Protein AF-A0A1M6TXW1-F1 (afdb_monomer)

Secondary structure (DSSP, 8-state):
-----------------------GGGTTSB-TTT-PBPPPPPPGGGG---SHHHHHHHHHHHHHHHHHHHHHHHHHHHHHHHHHHHHHHHHHHHHHHHTT---

Solvent-accessible surface area (backbone atoms only — not comparable to full-atom values): 6508 Å² total; per-residue (Å²): 139,90,80,85,83,78,80,80,75,77,77,77,71,74,73,70,78,72,78,61,83,70,59,79,71,35,65,90,30,48,40,85,92,80,65,48,79,52,75,74,75,79,63,72,55,74,82,60,64,79,50,73,66,42,44,64,68,30,44,66,53,52,54,52,45,51,53,47,47,52,48,51,52,53,26,53,52,54,51,53,51,52,51,52,51,54,49,52,52,50,51,50,54,52,54,23,61,75,68,76,44,96,126

Mean predicted aligned error: 13.7 Å

pLDDT: mean 74.6, std 17.83, range [35.66, 95.56]

Organism: NCBI:txid722472

Sequence (103 aa):
MRIPAIAALLALVSAASQAGEYPSACRGFTSFPQGDLVQPARPPCLDYLVDRVSIEICQPLMDLYQIEVRAYVDCLKSENSAIIDRFNDAAKKFNCAQNGRLC

Radius of gyration: 24.51 Å; Cα contacts (8 Å, |Δi|>4): 51; chains: 1; bounding box: 69×34×57 Å

Foldseek 3Di:
DDDDPDPPDDPPPPPPPCPPPQPPLQPVQADPPPRDGHQQDDDPLVVPPDDPVSVVVCVVVVVVNVVRNVSSVVSVVVVVVVVVVVVVVVVVVVVCVVVVHDD

Structure (mmCIF, N/CA/C/O backbone):
data_AF-A0A1M6TXW1-F1
#
_entry.id   AF-A0A1M6TXW1-F1
#
loop_
_atom_site.group_PDB
_atom_site.id
_atom_site.type_symbol
_atom_site.label_atom_id
_atom_site.label_alt_id
_atom_site.label_comp_id
_atom_site.label_asym_id
_atom_site.label_entity_id
_atom_site.label_seq_id
_atom_site.pdbx_PDB_ins_code
_atom_site.Cartn_x
_atom_site.Cartn_y
_atom_site.Cartn_z
_atom_site.occupancy
_atom_site.B_iso_or_equiv
_atom_site.auth_seq_id
_atom_site.auth_comp_id
_atom_site.auth_asym_id
_atom_site.auth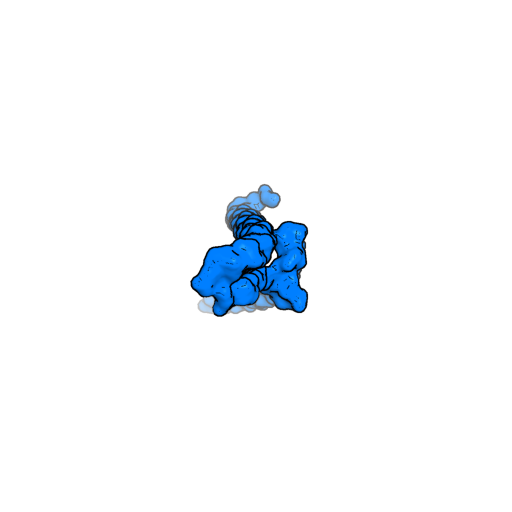_atom_id
_atom_site.pdbx_PDB_model_num
ATOM 1 N N . MET A 1 1 ? -49.635 -24.566 35.762 1.00 40.12 1 MET A N 1
ATOM 2 C CA . MET A 1 1 ? -48.390 -24.720 34.978 1.00 40.12 1 MET A CA 1
ATOM 3 C C . MET A 1 1 ? -48.069 -23.376 34.346 1.00 40.12 1 MET A C 1
ATOM 5 O O . MET A 1 1 ? -48.968 -22.750 33.806 1.00 40.12 1 MET A O 1
ATOM 9 N N . ARG A 1 2 ? -46.844 -22.886 34.559 1.00 44.72 2 ARG A N 1
ATOM 10 C CA . ARG A 1 2 ? -46.367 -21.543 34.199 1.00 44.72 2 ARG A CA 1
ATOM 11 C C . ARG A 1 2 ? -45.610 -21.611 32.879 1.00 44.72 2 ARG A C 1
ATOM 13 O O . ARG A 1 2 ? -44.651 -22.368 32.831 1.00 44.72 2 ARG A O 1
ATOM 20 N N . ILE A 1 3 ? -45.958 -20.774 31.904 1.00 50.25 3 ILE A N 1
ATOM 21 C CA . ILE A 1 3 ? -45.009 -20.257 30.905 1.00 50.25 3 ILE A CA 1
ATOM 22 C C . ILE A 1 3 ? -45.495 -18.854 30.503 1.00 50.25 3 ILE A C 1
ATOM 24 O O . ILE A 1 3 ? -46.461 -18.759 29.748 1.00 50.25 3 ILE A O 1
ATOM 28 N N . PRO A 1 4 ? -44.905 -17.749 30.992 1.00 50.91 4 PRO A N 1
ATOM 29 C CA . PRO A 1 4 ? -45.086 -16.473 30.322 1.00 50.91 4 PRO A CA 1
ATOM 30 C C . PRO A 1 4 ? -44.169 -16.448 29.094 1.00 50.91 4 PRO A C 1
ATOM 32 O O . PRO A 1 4 ? -42.948 -16.558 29.208 1.00 50.91 4 PRO A O 1
ATOM 35 N N . ALA A 1 5 ? -44.774 -16.336 27.914 1.00 51.28 5 ALA A N 1
ATOM 36 C CA . ALA A 1 5 ? -44.073 -16.082 26.667 1.00 51.28 5 ALA A CA 1
ATOM 37 C C . ALA A 1 5 ? -43.531 -14.646 26.697 1.00 51.28 5 ALA A C 1
ATOM 39 O O . ALA A 1 5 ? -44.278 -13.682 26.541 1.00 51.28 5 ALA A O 1
ATOM 40 N N . ILE A 1 6 ? -42.230 -14.501 26.935 1.00 52.06 6 ILE A N 1
ATOM 41 C CA . ILE A 1 6 ? -41.533 -13.228 26.764 1.00 52.06 6 ILE A CA 1
ATOM 42 C C . ILE A 1 6 ? -41.241 -13.098 25.270 1.00 52.06 6 ILE A C 1
ATOM 44 O O . ILE A 1 6 ? -40.301 -13.694 24.747 1.00 52.06 6 ILE A O 1
ATOM 48 N N . ALA A 1 7 ? -42.089 -12.343 24.575 1.00 50.03 7 ALA A N 1
ATOM 49 C CA . ALA A 1 7 ? -41.829 -11.880 23.223 1.00 50.03 7 ALA A CA 1
ATOM 50 C C . ALA A 1 7 ? -40.691 -10.847 23.269 1.00 50.03 7 ALA A C 1
ATOM 52 O O . ALA A 1 7 ? -4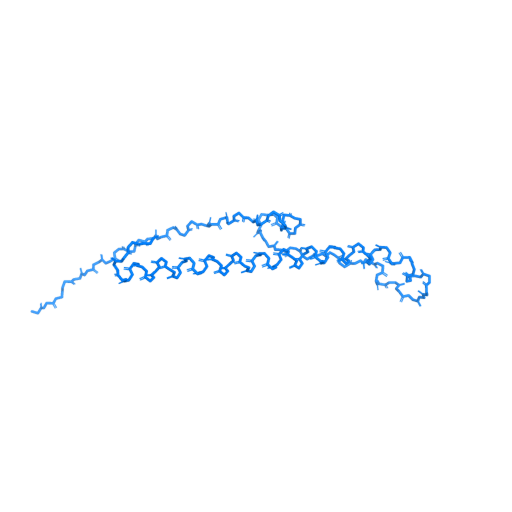0.918 -9.649 23.426 1.00 50.03 7 ALA A O 1
ATOM 53 N N . ALA A 1 8 ? -39.451 -11.322 23.167 1.00 53.69 8 ALA A N 1
ATOM 54 C CA . ALA A 1 8 ? -38.307 -10.482 22.850 1.00 53.69 8 ALA A CA 1
ATOM 55 C C . ALA A 1 8 ? -38.418 -10.079 21.371 1.00 53.69 8 ALA A C 1
ATOM 57 O O . ALA A 1 8 ? -37.933 -10.772 20.479 1.00 53.69 8 ALA A O 1
ATOM 58 N N . LEU A 1 9 ? -39.131 -8.983 21.108 1.00 48.88 9 LEU A N 1
ATOM 59 C CA . LEU A 1 9 ? -39.107 -8.321 19.810 1.00 48.88 9 LEU A CA 1
ATOM 60 C C . LEU A 1 9 ? -37.685 -7.819 19.571 1.00 48.88 9 LEU A C 1
ATOM 62 O O . LEU A 1 9 ? -37.182 -6.962 20.297 1.00 48.88 9 LEU A O 1
ATOM 66 N N . LEU A 1 10 ? -37.052 -8.426 18.568 1.00 47.75 10 LEU A N 1
ATOM 67 C CA . LEU A 1 10 ? -35.749 -8.076 18.037 1.00 47.75 10 LEU A CA 1
ATOM 68 C C . LEU A 1 10 ? -35.660 -6.559 17.860 1.00 47.75 10 LEU A C 1
ATOM 70 O O . LEU A 1 10 ? -36.266 -5.989 16.952 1.00 47.75 10 LEU A O 1
ATOM 74 N N . ALA A 1 11 ? -34.850 -5.917 18.698 1.00 49.25 11 ALA A N 1
ATOM 75 C CA . ALA A 1 11 ? -34.234 -4.663 18.324 1.00 49.25 11 ALA A CA 1
ATOM 76 C C . ALA A 1 11 ? -33.337 -4.984 17.126 1.00 49.25 11 ALA A C 1
ATOM 78 O O . ALA A 1 11 ? -32.238 -5.519 17.280 1.00 49.25 11 ALA A O 1
ATOM 79 N N . LEU A 1 12 ? -33.851 -4.716 15.924 1.00 45.09 12 LEU A N 1
ATOM 80 C CA . LEU A 1 12 ? -33.033 -4.490 14.746 1.00 45.09 12 LEU A CA 1
ATOM 81 C C . LEU A 1 12 ? -32.079 -3.355 15.109 1.00 45.09 12 LEU A C 1
ATOM 83 O O . LEU A 1 12 ? -32.395 -2.176 14.960 1.00 45.09 12 LEU A O 1
ATOM 87 N N . VAL A 1 13 ? -30.918 -3.722 15.645 1.00 44.69 13 VAL A N 1
ATOM 88 C CA . VAL A 1 13 ? -29.745 -2.871 15.598 1.00 44.69 13 VAL A CA 1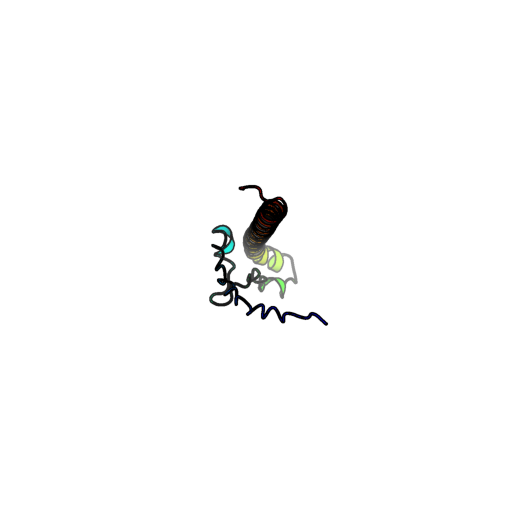
ATOM 89 C C . VAL A 1 13 ? -29.472 -2.739 14.115 1.00 44.69 13 VAL A C 1
ATOM 91 O O . VAL A 1 13 ? -28.877 -3.616 13.493 1.00 44.69 13 VAL A O 1
ATOM 94 N N . SER A 1 14 ? -29.998 -1.661 13.539 1.00 41.47 14 SER A N 1
ATOM 95 C CA . SER A 1 14 ? -29.436 -1.027 12.367 1.00 41.47 14 SER A CA 1
ATOM 96 C C . SER A 1 14 ? -27.952 -0.917 12.665 1.00 41.47 14 SER A C 1
ATOM 98 O O . SER A 1 14 ? -27.527 -0.031 13.408 1.00 41.47 14 SER A O 1
ATOM 100 N N . ALA A 1 15 ? -27.180 -1.892 12.186 1.00 38.78 15 ALA A N 1
ATOM 101 C CA . ALA A 1 15 ? -25.748 -1.776 12.108 1.00 38.78 15 ALA A CA 1
ATOM 102 C C . ALA A 1 15 ? -25.551 -0.552 11.227 1.00 38.78 15 ALA A C 1
ATOM 104 O O . ALA A 1 15 ? -25.681 -0.632 10.007 1.00 38.78 15 ALA A O 1
ATOM 105 N N . ALA A 1 16 ? -25.373 0.607 11.866 1.00 35.66 16 ALA A N 1
ATOM 106 C CA . ALA A 1 16 ? -24.850 1.773 11.208 1.00 35.66 16 ALA A CA 1
ATOM 107 C C . ALA A 1 16 ? -23.609 1.242 10.513 1.00 35.66 16 ALA A C 1
ATOM 109 O O . ALA A 1 16 ? -22.680 0.774 11.179 1.00 35.66 16 ALA A O 1
ATOM 110 N N . SER A 1 17 ? -23.667 1.177 9.184 1.00 36.47 17 SER A N 1
ATOM 111 C CA . SER A 1 17 ? -22.502 0.954 8.361 1.00 36.47 17 SER A CA 1
ATOM 112 C C . SER A 1 17 ? -21.569 2.067 8.782 1.00 36.47 17 SER A C 1
ATOM 114 O O . SER A 1 17 ? -21.748 3.220 8.395 1.00 36.47 17 SER A O 1
ATOM 116 N N . GLN A 1 18 ? -20.666 1.754 9.710 1.00 39.06 18 GLN A N 1
ATOM 117 C CA . GLN A 1 18 ? -19.604 2.654 10.064 1.00 39.06 18 GLN A CA 1
ATOM 118 C C . GLN A 1 18 ? -18.784 2.686 8.789 1.00 39.06 18 GLN A C 1
ATOM 120 O O . GLN A 1 18 ? -17.953 1.810 8.555 1.00 39.06 18 GLN A O 1
ATOM 125 N N . ALA A 1 19 ? -19.088 3.662 7.934 1.00 42.38 19 ALA A N 1
ATOM 126 C CA . ALA A 1 19 ? -18.123 4.261 7.044 1.00 42.38 19 ALA A CA 1
ATOM 127 C C . ALA A 1 19 ? -17.036 4.783 7.981 1.00 42.38 19 ALA A C 1
ATOM 129 O O . ALA A 1 19 ? -17.049 5.935 8.407 1.00 42.38 19 ALA A O 1
ATOM 130 N N . GLY A 1 20 ? -16.206 3.853 8.459 1.00 48.00 20 GLY A N 1
ATOM 131 C CA . GLY A 1 20 ? -15.074 4.158 9.291 1.00 48.00 20 GLY A CA 1
ATOM 132 C C . GLY A 1 20 ? -14.265 5.119 8.462 1.00 48.00 20 GLY A C 1
ATOM 133 O O . GLY A 1 20 ? -13.966 4.816 7.310 1.00 48.00 20 GLY A O 1
ATOM 134 N N . GLU A 1 21 ? -14.014 6.294 9.021 1.00 50.97 21 GLU A N 1
ATOM 135 C CA . GLU A 1 21 ? -13.086 7.256 8.457 1.00 50.97 21 GLU A CA 1
ATOM 136 C C . GLU A 1 21 ? -11.837 6.479 8.045 1.00 50.97 21 GLU A C 1
ATOM 138 O O . GLU A 1 21 ? -11.110 5.957 8.894 1.00 50.97 21 GLU A O 1
ATOM 143 N N . TYR A 1 22 ? -11.674 6.283 6.734 1.00 54.28 22 TYR A N 1
ATOM 144 C CA . TYR A 1 22 ? -10.523 5.566 6.220 1.00 54.28 22 TYR A CA 1
ATOM 145 C C . TYR A 1 22 ? -9.298 6.401 6.592 1.00 54.28 22 TYR A C 1
ATOM 147 O O . TYR A 1 22 ? -9.314 7.624 6.381 1.00 54.28 22 TYR A O 1
ATOM 155 N N . PRO A 1 23 ? -8.235 5.785 7.133 1.00 62.66 23 PRO A N 1
ATOM 156 C CA . PRO A 1 23 ? -6.984 6.462 7.402 1.00 62.66 23 PRO A CA 1
ATOM 157 C C . PRO A 1 23 ? -6.572 7.261 6.171 1.00 62.66 23 PRO A C 1
ATOM 159 O O . PRO A 1 23 ? -6.624 6.768 5.042 1.00 62.66 23 PRO A O 1
ATOM 162 N N . SER A 1 24 ? -6.153 8.511 6.370 1.00 64.75 24 SER A N 1
ATOM 163 C CA . SER A 1 24 ? -5.746 9.394 5.271 1.00 64.75 24 SER A CA 1
ATOM 164 C C . SER A 1 24 ? -4.662 8.771 4.384 1.00 64.75 24 SER A C 1
ATOM 166 O O . SER A 1 24 ? -4.641 9.049 3.187 1.00 64.75 24 SER A O 1
ATOM 168 N N . ALA A 1 25 ? -3.838 7.883 4.951 1.00 61.84 25 ALA A N 1
ATOM 169 C CA . ALA A 1 25 ? -2.815 7.095 4.268 1.00 61.84 25 ALA A CA 1
ATOM 170 C C . ALA A 1 25 ? -3.370 6.116 3.214 1.00 61.84 25 ALA A C 1
ATOM 172 O O . ALA A 1 25 ? -2.673 5.788 2.259 1.00 61.84 25 ALA A O 1
ATOM 173 N N . CYS A 1 26 ? -4.622 5.674 3.350 1.00 69.12 26 CYS A N 1
ATOM 174 C CA . CYS A 1 26 ? -5.252 4.709 2.450 1.00 69.12 26 CYS A CA 1
ATOM 175 C C . CYS A 1 26 ? -6.021 5.351 1.292 1.00 69.12 26 CYS A C 1
ATOM 177 O O . CYS A 1 26 ? -6.427 4.644 0.375 1.00 69.12 26 CYS A O 1
ATOM 179 N N . ARG A 1 27 ? -6.196 6.683 1.280 1.00 71.62 27 ARG A N 1
ATOM 180 C CA . ARG A 1 27 ? -6.965 7.382 0.231 1.00 71.62 27 ARG A CA 1
ATOM 181 C C . ARG A 1 27 ? -6.425 7.171 -1.185 1.00 71.62 27 ARG A C 1
ATOM 183 O O . ARG A 1 27 ? -7.201 7.228 -2.126 1.00 71.62 27 ARG A O 1
ATOM 190 N N . GLY A 1 28 ? -5.120 6.936 -1.334 1.00 69.81 28 GLY A N 1
ATOM 191 C CA . GLY A 1 28 ? -4.506 6.633 -2.632 1.00 69.81 28 GLY A CA 1
ATOM 192 C C . GLY A 1 28 ? -4.775 5.213 -3.138 1.00 69.81 28 GLY A C 1
ATOM 193 O O . GLY A 1 28 ? -4.479 4.921 -4.290 1.00 69.81 28 GLY A O 1
ATOM 194 N N . PHE A 1 29 ? -5.333 4.345 -2.291 1.00 73.50 29 PHE A N 1
ATOM 195 C CA . PHE A 1 29 ? -5.496 2.918 -2.558 1.00 73.50 29 PHE A CA 1
ATOM 196 C C . PHE A 1 29 ? -6.943 2.450 -2.435 1.00 73.50 29 PHE A C 1
ATOM 198 O O . PHE A 1 29 ? -7.186 1.260 -2.543 1.00 73.50 29 PHE A O 1
ATOM 205 N N . THR A 1 30 ? -7.923 3.320 -2.204 1.00 68.00 30 THR A N 1
ATOM 206 C CA . THR A 1 30 ? -9.323 2.894 -2.082 1.00 68.00 30 THR A CA 1
ATOM 207 C C . THR A 1 30 ? -10.058 3.002 -3.412 1.00 68.00 30 THR A C 1
ATOM 209 O O . THR A 1 30 ? -10.094 4.055 -4.051 1.00 68.00 30 THR A O 1
ATOM 212 N N . SER A 1 31 ? -10.702 1.908 -3.823 1.00 57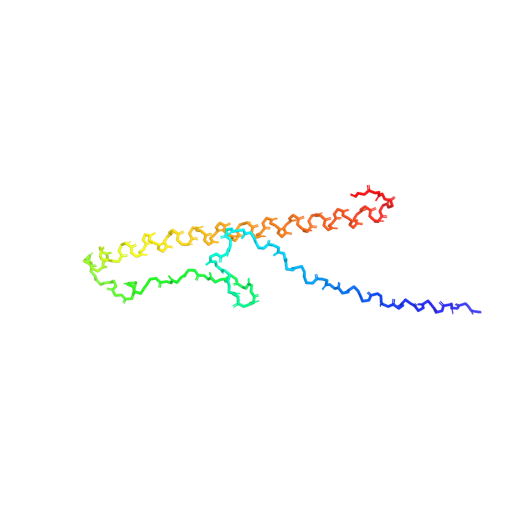.78 31 SER A N 1
ATOM 213 C CA . SER A 1 31 ? -11.674 1.949 -4.915 1.00 57.78 31 SER A CA 1
ATOM 214 C C . SER A 1 31 ? -12.987 2.539 -4.401 1.00 57.78 31 SER A C 1
ATOM 216 O O . SER A 1 31 ? -13.684 1.964 -3.566 1.00 57.78 31 SER A O 1
ATOM 218 N N . PHE A 1 32 ? -13.348 3.725 -4.878 1.00 51.91 32 PHE A N 1
ATOM 219 C CA . PHE A 1 32 ? -14.702 4.236 -4.679 1.00 51.91 32 PHE A CA 1
ATOM 220 C C . PHE A 1 32 ? -15.649 3.523 -5.659 1.00 51.91 32 PHE A C 1
ATOM 222 O O . PHE A 1 32 ? -15.277 3.385 -6.826 1.00 51.91 32 PHE A O 1
ATOM 229 N N . PRO A 1 33 ? -16.868 3.094 -5.269 1.00 51.00 33 PRO A N 1
ATOM 230 C CA . PRO A 1 33 ? -17.557 3.270 -3.982 1.00 51.00 33 PRO A CA 1
ATOM 231 C C . PRO A 1 33 ? -17.446 2.075 -3.013 1.00 51.00 33 PRO A C 1
ATOM 233 O O . PRO A 1 33 ? -18.063 2.106 -1.952 1.00 51.00 33 PRO A O 1
ATOM 236 N N . GLN A 1 34 ? -16.723 1.011 -3.373 1.00 55.94 34 GLN A N 1
ATOM 237 C CA . GLN A 1 34 ? -16.728 -0.261 -2.635 1.00 55.94 34 GLN A CA 1
ATOM 238 C C . GLN A 1 34 ? -15.779 -0.296 -1.429 1.00 55.94 34 GLN A C 1
ATOM 240 O O . GLN A 1 34 ? -15.965 -1.123 -0.545 1.00 55.94 34 GLN A O 1
ATOM 245 N N . GLY A 1 35 ? -14.820 0.630 -1.334 1.00 61.84 35 GLY A N 1
ATOM 246 C CA . GLY A 1 35 ? -13.898 0.730 -0.197 1.00 61.84 35 GLY A CA 1
ATOM 247 C C . GLY A 1 35 ? -12.788 -0.324 -0.198 1.00 61.84 35 GLY A C 1
ATOM 248 O O . GLY A 1 35 ? -11.921 -0.296 0.673 1.00 61.84 35 GLY A O 1
ATOM 249 N N . ASP A 1 36 ? -12.763 -1.219 -1.185 1.00 68.75 36 ASP A N 1
ATOM 250 C CA . ASP A 1 36 ? -11.721 -2.233 -1.285 1.00 68.75 36 ASP A CA 1
ATOM 251 C C . ASP A 1 36 ? -10.377 -1.587 -1.627 1.00 68.75 36 ASP A C 1
ATOM 253 O O . ASP A 1 36 ? -10.286 -0.693 -2.485 1.00 68.75 36 ASP A O 1
ATOM 257 N N . LEU A 1 37 ? -9.331 -2.062 -0.946 1.00 74.25 37 LEU A N 1
ATOM 258 C CA . LEU A 1 37 ? -7.957 -1.654 -1.196 1.00 74.25 37 LEU A CA 1
ATOM 259 C C . LEU A 1 37 ? -7.478 -2.208 -2.545 1.00 74.25 37 LEU A C 1
ATOM 261 O O . LEU A 1 37 ? -7.434 -3.417 -2.771 1.00 74.25 37 LEU A O 1
ATOM 265 N N . VAL A 1 38 ? -7.096 -1.301 -3.434 1.00 82.50 38 VAL A N 1
ATOM 266 C CA . VAL A 1 38 ? -6.520 -1.556 -4.749 1.00 82.50 38 VAL A CA 1
ATOM 267 C C . VAL A 1 38 ? -5.008 -1.637 -4.612 1.00 82.50 38 VAL A C 1
ATOM 269 O O . VAL A 1 38 ? -4.359 -0.729 -4.092 1.00 82.50 38 VAL A O 1
ATOM 272 N N . GLN A 1 39 ? -4.445 -2.740 -5.094 1.00 84.06 39 GLN A N 1
ATOM 273 C CA . GLN A 1 39 ? -3.005 -2.968 -5.074 1.00 84.06 39 GLN A CA 1
ATOM 274 C C . GLN A 1 39 ? -2.295 -2.089 -6.119 1.00 84.06 39 GLN A C 1
ATOM 276 O O . GLN A 1 39 ? -2.858 -1.857 -7.193 1.00 84.06 39 GLN A O 1
ATOM 281 N N . PRO A 1 40 ? -1.050 -1.649 -5.852 1.00 88.75 40 PRO A N 1
ATOM 282 C CA . PRO A 1 40 ? -0.212 -0.998 -6.853 1.00 88.75 40 PRO A CA 1
ATOM 283 C C . PRO A 1 40 ? -0.096 -1.832 -8.131 1.00 88.75 40 PRO A C 1
ATOM 285 O O . PRO A 1 40 ? 0.043 -3.058 -8.084 1.00 88.75 40 PRO A O 1
ATOM 288 N N . ALA A 1 41 ? -0.140 -1.167 -9.284 1.00 89.56 41 ALA A N 1
ATOM 289 C CA . ALA A 1 41 ? -0.072 -1.842 -10.571 1.00 89.56 41 ALA A CA 1
ATOM 290 C C . ALA A 1 41 ? 1.359 -2.309 -10.862 1.00 89.56 41 ALA A C 1
ATOM 292 O O . ALA A 1 41 ? 2.316 -1.541 -10.774 1.00 89.56 41 ALA A O 1
ATOM 293 N N . ARG A 1 42 ? 1.505 -3.575 -11.263 1.00 91.88 42 ARG A N 1
ATOM 294 C CA . ARG A 1 42 ? 2.790 -4.125 -11.705 1.00 91.88 42 ARG A CA 1
ATOM 295 C C . ARG A 1 42 ? 3.323 -3.319 -12.908 1.00 91.88 42 ARG A C 1
ATOM 297 O O . ARG A 1 42 ? 2.574 -3.135 -13.870 1.00 91.88 42 ARG A O 1
ATOM 304 N N . PRO A 1 43 ? 4.610 -2.921 -12.929 1.00 92.44 43 PRO A N 1
ATOM 305 C CA . PRO A 1 43 ? 5.192 -2.236 -14.078 1.00 92.44 43 PRO A CA 1
ATOM 306 C C . PRO A 1 43 ? 5.190 -3.104 -15.347 1.00 92.44 43 PRO A C 1
ATOM 308 O O . PRO A 1 43 ? 5.648 -4.250 -15.292 1.00 92.44 43 PRO A O 1
ATOM 311 N N . PRO A 1 44 ? 4.774 -2.568 -16.511 1.00 89.56 44 PRO A N 1
ATOM 312 C CA . PRO A 1 44 ? 4.744 -3.323 -17.767 1.00 89.56 44 PRO A CA 1
ATOM 313 C C . PRO A 1 44 ? 6.147 -3.653 -18.297 1.00 89.56 44 PRO A C 1
ATOM 315 O O . PRO A 1 44 ? 6.318 -4.603 -19.052 1.00 89.56 44 PRO A O 1
ATOM 318 N N . CYS A 1 45 ? 7.183 -2.909 -17.883 1.00 89.69 45 CYS A N 1
ATOM 319 C CA . CYS A 1 45 ? 8.563 -3.185 -18.296 1.00 89.69 45 CYS A CA 1
ATOM 320 C C . CYS A 1 45 ? 9.072 -4.555 -17.827 1.00 89.69 45 CYS A C 1
ATOM 322 O O . CYS A 1 45 ? 9.980 -5.109 -18.444 1.00 89.69 45 CYS A O 1
ATOM 324 N N . LEU A 1 46 ? 8.449 -5.137 -16.795 1.00 90.44 46 LEU A N 1
ATOM 325 C CA . LEU A 1 46 ? 8.771 -6.480 -16.318 1.00 90.44 46 LEU A CA 1
ATOM 326 C C . LEU A 1 46 ? 8.476 -7.577 -17.352 1.00 90.44 46 LEU A C 1
ATOM 328 O O . LEU A 1 46 ? 9.003 -8.675 -17.204 1.00 90.44 46 LEU A O 1
ATOM 332 N N . ASP A 1 47 ? 7.645 -7.321 -18.365 1.00 91.19 47 ASP A N 1
ATOM 333 C CA . ASP A 1 47 ? 7.336 -8.305 -19.412 1.00 91.19 47 ASP A CA 1
ATOM 334 C C . ASP A 1 47 ? 8.433 -8.408 -20.492 1.00 91.19 47 ASP A C 1
ATOM 336 O O . ASP A 1 47 ? 8.419 -9.340 -21.293 1.00 91.19 47 ASP A O 1
ATOM 340 N N . TYR A 1 48 ? 9.404 -7.484 -20.507 1.00 84.88 48 TYR A N 1
ATOM 341 C CA . TYR A 1 48 ? 10.394 -7.349 -21.587 1.00 84.88 48 TYR A CA 1
ATOM 342 C C . TYR A 1 48 ? 11.849 -7.327 -21.089 1.00 84.88 48 TYR A C 1
ATOM 344 O O . TYR A 1 48 ? 12.737 -6.834 -21.784 1.00 84.88 48 TYR A O 1
ATOM 352 N N . LEU A 1 49 ? 12.108 -7.857 -19.889 1.00 87.81 49 LEU A N 1
ATOM 353 C CA . LEU A 1 49 ? 13.453 -7.939 -19.313 1.00 87.81 49 LEU A CA 1
ATOM 354 C C . LEU A 1 49 ? 14.270 -9.054 -19.977 1.00 87.81 49 LEU A C 1
ATOM 356 O O . LEU A 1 49 ? 14.224 -10.209 -19.555 1.00 87.81 49 LEU A O 1
ATOM 360 N N . VAL A 1 50 ? 15.016 -8.705 -21.022 1.00 88.38 50 VAL A N 1
ATOM 361 C CA . VAL A 1 50 ? 15.814 -9.653 -21.822 1.00 88.38 50 VAL A CA 1
ATOM 362 C C . VAL A 1 50 ? 17.319 -9.412 -21.716 1.00 88.38 50 VAL A C 1
ATOM 364 O O . VAL A 1 50 ? 18.106 -10.342 -21.876 1.00 88.38 50 VAL A O 1
A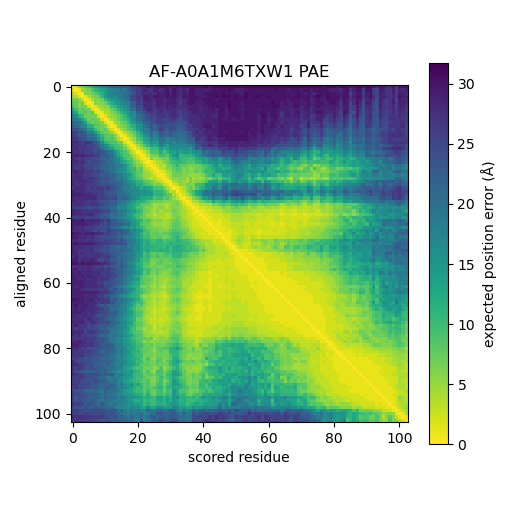TOM 367 N N . ASP A 1 51 ? 17.730 -8.181 -21.418 1.00 88.94 51 ASP A N 1
ATOM 368 C CA . ASP A 1 51 ? 19.132 -7.778 -21.332 1.00 88.94 51 ASP A CA 1
ATOM 369 C C . ASP A 1 51 ? 19.357 -6.632 -20.330 1.00 88.94 51 ASP A C 1
ATOM 371 O O . ASP A 1 51 ? 18.425 -6.063 -19.755 1.00 88.94 51 ASP A O 1
ATOM 375 N N . ARG A 1 52 ? 20.625 -6.270 -20.120 1.00 88.00 52 ARG A N 1
ATOM 376 C CA . ARG A 1 52 ? 21.016 -5.201 -19.194 1.00 88.00 52 ARG A CA 1
ATOM 377 C C . ARG A 1 52 ? 20.400 -3.842 -19.547 1.00 88.00 52 ARG A C 1
ATOM 379 O O . ARG A 1 52 ? 20.062 -3.094 -18.638 1.00 88.00 52 ARG A O 1
ATOM 386 N N . VAL A 1 53 ? 20.224 -3.540 -20.832 1.00 90.06 53 VAL A N 1
ATOM 387 C CA . VAL A 1 53 ? 19.646 -2.268 -21.285 1.00 90.06 53 VAL A CA 1
ATOM 388 C C . VAL A 1 53 ? 18.164 -2.210 -20.913 1.00 90.06 53 VAL A C 1
ATOM 390 O O . VAL A 1 53 ? 17.710 -1.215 -20.353 1.00 90.06 53 VAL A O 1
ATOM 393 N N . SER A 1 54 ? 17.418 -3.298 -21.127 1.00 89.81 54 SER A N 1
ATOM 394 C CA . SER A 1 54 ? 16.011 -3.402 -20.717 1.00 89.81 54 SER A CA 1
ATOM 395 C C . SER A 1 54 ? 15.826 -3.288 -19.196 1.00 89.81 54 SER A C 1
ATOM 397 O O . SER A 1 54 ? 14.868 -2.665 -18.738 1.00 89.81 54 SER A O 1
ATOM 399 N N . ILE A 1 55 ? 16.778 -3.808 -18.409 1.00 90.94 55 ILE A N 1
ATOM 400 C CA . ILE A 1 55 ? 16.797 -3.664 -16.946 1.00 90.94 55 ILE A CA 1
ATOM 401 C C . ILE A 1 55 ? 17.043 -2.206 -16.551 1.00 90.94 55 ILE A C 1
ATOM 403 O O . ILE A 1 55 ? 16.283 -1.660 -15.755 1.00 90.94 55 ILE A O 1
ATOM 407 N N . GLU A 1 56 ? 18.060 -1.559 -17.124 1.00 92.94 56 GLU A N 1
ATOM 408 C CA . GLU A 1 56 ? 18.394 -0.160 -16.826 1.00 92.94 56 GLU A CA 1
ATOM 409 C C . GLU A 1 56 ? 17.239 0.791 -17.191 1.00 92.94 56 GLU A C 1
ATOM 411 O O . GLU A 1 56 ? 16.943 1.719 -16.440 1.00 92.94 56 GLU A O 1
ATOM 416 N N . ILE A 1 57 ? 16.518 0.514 -18.282 1.00 90.88 57 ILE A N 1
ATOM 417 C CA . ILE A 1 57 ? 15.309 1.259 -18.674 1.00 90.88 57 ILE A CA 1
ATOM 418 C C . ILE A 1 57 ? 14.141 1.006 -17.704 1.00 90.88 57 ILE A C 1
ATOM 420 O O . ILE A 1 57 ? 13.351 1.912 -17.440 1.00 90.88 57 ILE A O 1
ATOM 424 N N . CYS A 1 58 ? 14.013 -0.210 -17.165 1.00 94.69 58 CYS A N 1
ATOM 425 C CA . CYS A 1 58 ? 12.939 -0.577 -16.236 1.00 94.69 58 CYS A CA 1
ATOM 426 C C . CYS A 1 58 ? 13.197 -0.088 -14.799 1.00 94.69 58 CYS A C 1
ATOM 428 O O . CYS A 1 58 ? 12.247 0.087 -1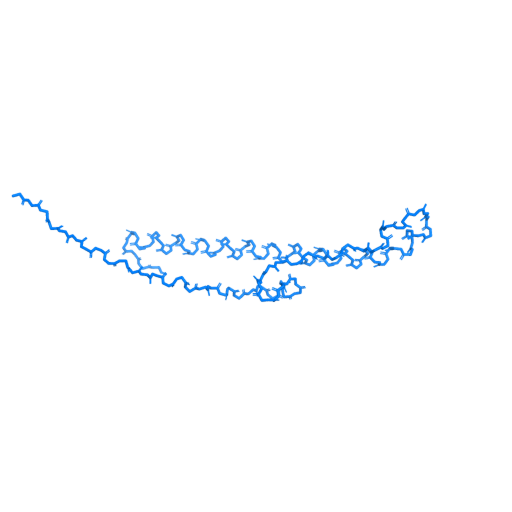4.035 1.00 94.69 58 CYS A O 1
ATOM 430 N N . GLN A 1 59 ? 14.454 0.183 -14.435 1.00 93.69 59 GLN A N 1
ATOM 431 C CA . GLN A 1 59 ? 14.861 0.630 -13.100 1.00 93.69 59 GLN A CA 1
ATOM 432 C C . GLN A 1 59 ? 14.006 1.778 -12.522 1.00 93.69 59 GLN A C 1
ATOM 434 O O . GLN A 1 59 ? 13.455 1.591 -11.439 1.00 93.69 59 GLN A O 1
ATOM 439 N N . PRO A 1 60 ? 13.788 2.919 -13.209 1.00 94.06 60 PRO A N 1
ATOM 440 C CA . PRO A 1 60 ? 12.975 4.003 -12.652 1.00 94.06 60 PRO A CA 1
ATOM 441 C C . PRO A 1 60 ? 11.512 3.604 -12.394 1.00 94.06 60 PRO A C 1
ATOM 443 O O . PRO A 1 60 ? 10.896 4.097 -11.450 1.00 94.06 60 PRO A O 1
ATOM 446 N N . LEU A 1 61 ? 10.943 2.699 -13.199 1.00 92.25 61 LEU A N 1
ATOM 447 C CA . LEU A 1 61 ? 9.583 2.193 -12.978 1.00 92.25 61 LEU A CA 1
ATOM 448 C C . LEU A 1 61 ? 9.524 1.257 -11.767 1.00 92.25 61 LEU A C 1
ATOM 450 O O . LEU A 1 61 ? 8.545 1.274 -11.025 1.00 92.25 61 LEU A O 1
ATOM 454 N N . MET A 1 62 ? 10.579 0.473 -11.546 1.00 95.56 62 MET A N 1
ATOM 455 C CA . MET A 1 62 ? 10.717 -0.358 -10.351 1.00 95.56 62 MET A CA 1
ATOM 456 C C . MET A 1 62 ? 10.886 0.482 -9.084 1.00 95.56 62 MET A C 1
ATOM 458 O O . MET A 1 62 ? 10.272 0.159 -8.067 1.00 95.56 62 MET A O 1
ATOM 462 N N . ASP A 1 63 ? 11.652 1.572 -9.149 1.00 94.38 63 ASP A N 1
ATOM 463 C CA . ASP A 1 63 ? 11.838 2.489 -8.022 1.00 94.38 63 ASP A CA 1
ATOM 464 C C . ASP A 1 63 ? 10.504 3.149 -7.624 1.00 94.38 63 ASP A C 1
ATOM 466 O O . ASP A 1 63 ? 10.149 3.186 -6.442 1.00 94.38 63 ASP A O 1
ATOM 470 N N . LEU A 1 64 ? 9.712 3.600 -8.607 1.00 92.19 64 LEU A N 1
ATOM 471 C CA . LEU A 1 64 ? 8.360 4.125 -8.372 1.00 92.19 64 LEU A CA 1
ATOM 472 C C . LEU A 1 64 ? 7.428 3.060 -7.787 1.00 92.19 64 LEU A C 1
ATOM 474 O O . LEU A 1 64 ? 6.779 3.299 -6.767 1.00 92.19 64 LEU A O 1
ATOM 478 N N . TYR A 1 65 ? 7.414 1.864 -8.374 1.00 92.00 65 TYR A N 1
ATOM 479 C CA . TYR A 1 65 ? 6.607 0.752 -7.877 1.00 92.00 65 TYR A CA 1
ATOM 480 C C . TYR A 1 65 ? 6.964 0.383 -6.430 1.00 92.00 65 TYR A C 1
ATOM 482 O O . TYR A 1 65 ? 6.080 0.115 -5.618 1.00 92.00 65 TYR A O 1
ATOM 490 N N . GLN A 1 66 ? 8.245 0.436 -6.052 1.00 92.00 66 GLN A N 1
ATOM 491 C CA . GLN A 1 66 ? 8.676 0.198 -4.674 1.00 92.00 66 GLN A CA 1
ATOM 492 C C . GLN A 1 66 ? 8.113 1.242 -3.697 1.00 92.00 66 GLN A C 1
ATOM 494 O O . GLN A 1 66 ? 7.728 0.888 -2.576 1.00 92.00 66 GLN A O 1
ATOM 499 N N . ILE A 1 67 ? 8.063 2.516 -4.099 1.00 90.75 67 ILE A N 1
ATOM 500 C CA . ILE A 1 67 ? 7.474 3.596 -3.294 1.00 90.75 67 ILE A CA 1
ATOM 501 C C . ILE A 1 67 ? 5.974 3.346 -3.097 1.00 90.75 67 ILE A C 1
ATOM 503 O O . ILE A 1 67 ? 5.491 3.403 -1.962 1.00 90.75 67 ILE A O 1
ATOM 507 N N . GLU A 1 68 ? 5.255 3.009 -4.168 1.00 90.25 68 GLU A N 1
ATOM 508 C CA . GLU A 1 68 ? 3.818 2.714 -4.116 1.00 90.25 68 GLU A CA 1
ATOM 509 C C . GLU A 1 68 ? 3.512 1.489 -3.247 1.00 90.25 68 GLU A C 1
ATOM 511 O O . GLU A 1 68 ? 2.634 1.546 -2.385 1.00 90.25 68 GLU A O 1
ATOM 516 N N . VAL A 1 69 ? 4.281 0.404 -3.393 1.00 90.12 69 VAL A N 1
ATOM 517 C CA . VAL A 1 69 ? 4.160 -0.800 -2.554 1.00 90.12 69 VAL A CA 1
ATOM 518 C C . VAL A 1 69 ? 4.414 -0.483 -1.084 1.00 90.12 69 VAL A C 1
ATOM 520 O O . VAL A 1 69 ? 3.681 -0.968 -0.221 1.00 90.12 69 VAL A O 1
ATOM 523 N N . ARG A 1 70 ? 5.413 0.348 -0.766 1.00 89.31 70 ARG A N 1
ATOM 524 C CA . ARG A 1 70 ? 5.670 0.755 0.624 1.00 89.31 70 ARG A CA 1
ATOM 525 C C . ARG A 1 70 ? 4.479 1.517 1.207 1.00 89.31 70 ARG A C 1
ATOM 527 O O . ARG A 1 70 ? 4.024 1.173 2.295 1.00 89.31 70 ARG A O 1
ATOM 534 N N . ALA A 1 71 ? 3.952 2.493 0.470 1.00 86.12 71 ALA A N 1
ATOM 535 C CA . ALA A 1 71 ? 2.786 3.261 0.895 1.00 86.12 71 ALA A CA 1
ATOM 536 C C . ALA A 1 71 ? 1.538 2.371 1.071 1.00 86.12 71 ALA A C 1
ATOM 538 O O . ALA A 1 71 ? 0.808 2.520 2.052 1.00 86.12 71 ALA A O 1
ATOM 539 N N . TYR A 1 72 ? 1.336 1.394 0.183 1.00 86.19 72 TYR A N 1
ATOM 540 C CA . TYR A 1 72 ? 0.250 0.417 0.285 1.00 86.19 72 TYR A CA 1
ATOM 541 C C . TYR A 1 72 ? 0.363 -0.453 1.547 1.00 86.19 72 TYR A C 1
ATOM 543 O O . TYR A 1 72 ? -0.609 -0.631 2.283 1.00 86.19 72 TYR A O 1
ATOM 551 N N . VAL A 1 73 ? 1.562 -0.960 1.850 1.00 87.06 73 VAL A N 1
ATOM 552 C CA . VAL A 1 73 ? 1.814 -1.760 3.060 1.00 87.06 73 VAL A CA 1
ATOM 553 C C . VAL A 1 73 ? 1.590 -0.944 4.334 1.00 87.06 73 VAL A C 1
ATOM 555 O O . VAL A 1 73 ? 1.052 -1.467 5.312 1.00 87.06 73 VAL A O 1
ATOM 558 N N . ASP A 1 74 ? 1.978 0.329 4.348 1.00 86.00 74 ASP A N 1
ATOM 559 C CA . ASP A 1 74 ? 1.764 1.187 5.515 1.00 86.00 74 ASP A CA 1
ATOM 560 C C . ASP A 1 74 ? 0.279 1.530 5.714 1.00 86.00 74 ASP A C 1
ATOM 562 O O . ASP A 1 74 ? -0.196 1.542 6.853 1.00 86.00 74 ASP A O 1
ATOM 566 N N . CYS A 1 75 ? -0.486 1.678 4.628 1.00 84.94 75 CYS A N 1
ATOM 567 C CA . CYS A 1 75 ? -1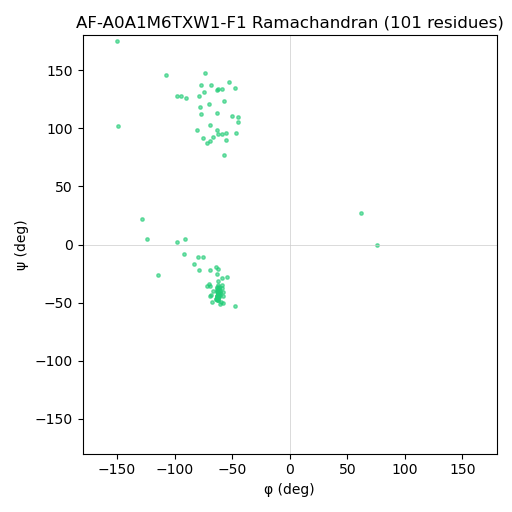.947 1.720 4.692 1.00 84.94 75 CYS A CA 1
ATOM 568 C C . CYS A 1 75 ? -2.527 0.439 5.328 1.00 84.94 75 CYS A C 1
ATOM 570 O O . CYS A 1 75 ? -3.289 0.533 6.292 1.00 84.94 75 CYS A O 1
ATOM 572 N N . LEU A 1 76 ? -2.118 -0.754 4.873 1.00 83.81 76 LEU A N 1
ATOM 573 C CA . LEU A 1 76 ? -2.597 -2.027 5.438 1.00 83.81 76 LEU A CA 1
ATOM 574 C C . LEU A 1 76 ? -2.323 -2.153 6.943 1.00 83.81 76 LEU A C 1
ATOM 576 O O . LEU A 1 76 ? -3.176 -2.628 7.696 1.00 83.81 76 LEU A O 1
ATOM 580 N N . LYS A 1 77 ? -1.144 -1.717 7.402 1.00 83.19 77 LYS A N 1
ATOM 581 C CA . LYS A 1 77 ? -0.815 -1.702 8.837 1.00 83.19 77 LYS A CA 1
ATOM 582 C C . LYS A 1 77 ? -1.749 -0.781 9.618 1.00 83.19 77 LYS A C 1
ATOM 584 O O . LYS A 1 77 ? -2.213 -1.178 10.684 1.00 83.19 77 LYS A O 1
ATOM 589 N N . SER A 1 78 ? -2.021 0.412 9.086 1.00 78.69 78 SER A N 1
ATOM 590 C CA . SER A 1 78 ? -2.918 1.390 9.710 1.00 78.69 78 SER A CA 1
ATOM 591 C C . SER A 1 78 ? -4.355 0.873 9.811 1.00 78.69 78 SER A C 1
ATOM 593 O O . SER A 1 78 ? -5.009 1.083 10.833 1.00 78.69 78 SER A O 1
ATOM 595 N N . GLU A 1 79 ? -4.847 0.193 8.775 1.00 75.56 79 GLU A N 1
ATOM 596 C CA . GLU A 1 79 ? -6.165 -0.453 8.798 1.00 75.56 79 GLU A CA 1
ATOM 597 C C . GLU A 1 79 ? -6.218 -1.552 9.861 1.00 75.56 79 GLU A C 1
ATOM 599 O O . GLU A 1 79 ? -7.138 -1.594 10.678 1.00 75.56 79 GLU A O 1
ATOM 604 N N . ASN A 1 80 ? -5.192 -2.405 9.914 1.00 78.62 80 ASN A N 1
ATOM 605 C CA . ASN A 1 80 ? -5.129 -3.484 10.893 1.00 78.62 80 ASN A CA 1
ATOM 606 C C . ASN A 1 80 ? -5.111 -2.958 12.339 1.00 78.62 80 ASN A C 1
ATOM 608 O O . ASN A 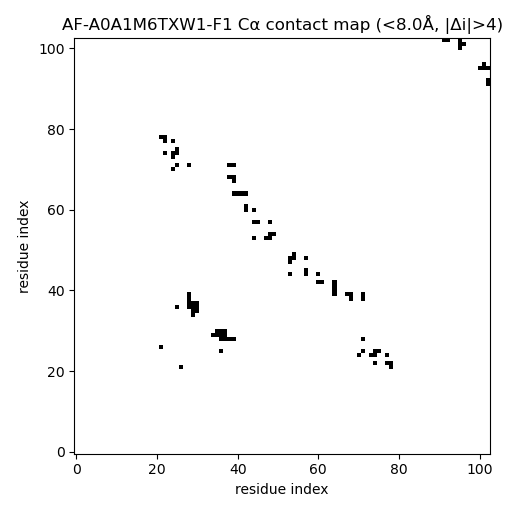1 80 ? -5.846 -3.470 13.184 1.00 78.62 80 ASN A O 1
ATOM 612 N N . SER A 1 81 ? -4.330 -1.910 12.633 1.00 75.56 81 SER A N 1
ATOM 613 C CA . SER A 1 81 ? -4.347 -1.290 13.965 1.00 75.56 81 SER A CA 1
ATOM 614 C C . SER A 1 81 ? -5.716 -0.702 14.302 1.00 75.56 81 SER A C 1
ATOM 616 O O . SER A 1 81 ? -6.231 -0.958 15.386 1.00 75.56 81 SER A O 1
ATOM 618 N N . ALA A 1 82 ? -6.358 -0.004 13.358 1.00 74.50 82 ALA A N 1
ATOM 619 C CA . ALA A 1 82 ? -7.683 0.572 13.579 1.00 74.50 82 ALA A CA 1
ATOM 620 C C . ALA A 1 82 ? -8.753 -0.505 13.839 1.00 74.50 82 ALA A C 1
ATOM 622 O O . ALA A 1 82 ? -9.640 -0.306 14.670 1.00 74.50 82 ALA A O 1
ATOM 623 N N . ILE A 1 83 ? -8.675 -1.654 13.160 1.00 75.62 83 ILE A N 1
ATOM 624 C CA . ILE A 1 83 ? -9.567 -2.800 13.397 1.00 75.62 83 ILE A CA 1
ATOM 625 C C . ILE A 1 83 ? -9.364 -3.363 14.806 1.00 75.62 83 ILE A C 1
ATOM 627 O O . ILE A 1 83 ? -10.345 -3.591 15.517 1.00 75.62 83 ILE A O 1
ATOM 631 N N . ILE A 1 84 ? -8.110 -3.561 15.221 1.00 76.75 84 ILE A N 1
ATOM 632 C CA . ILE A 1 84 ? -7.772 -4.059 16.560 1.00 76.75 84 ILE A CA 1
ATOM 633 C C . ILE A 1 84 ? -8.271 -3.091 17.639 1.00 76.75 84 ILE A C 1
ATOM 635 O O . ILE A 1 84 ? -8.898 -3.529 18.604 1.00 76.75 84 ILE A O 1
ATOM 639 N N . ASP A 1 85 ? -8.065 -1.788 17.461 1.00 77.56 85 ASP A N 1
ATOM 640 C CA . ASP A 1 85 ? -8.523 -0.769 18.409 1.00 77.56 85 ASP A CA 1
ATOM 641 C C . ASP A 1 85 ? -10.051 -0.765 18.530 1.00 77.56 85 ASP A C 1
ATOM 643 O O . ASP A 1 85 ? -10.588 -0.822 19.637 1.00 77.56 85 ASP A O 1
ATOM 647 N N . ARG A 1 86 ? -10.771 -0.809 17.400 1.00 80.38 86 ARG A N 1
ATOM 648 C CA . ARG A 1 86 ? -12.243 -0.908 17.388 1.00 80.38 86 ARG A CA 1
ATOM 649 C C . ARG A 1 86 ? -12.737 -2.185 18.069 1.00 80.38 86 ARG A C 1
ATOM 651 O O . ARG A 1 86 ? -13.735 -2.141 18.790 1.00 80.38 86 ARG A O 1
ATOM 658 N N . PHE A 1 87 ? -12.057 -3.312 17.852 1.00 84.00 87 PHE A N 1
ATOM 659 C CA . PHE A 1 87 ? -12.375 -4.571 18.524 1.00 84.00 87 PHE A CA 1
ATOM 660 C C . PHE A 1 87 ? -12.168 -4.463 20.039 1.00 84.00 87 PHE A C 1
ATOM 662 O O . PHE A 1 87 ? -13.062 -4.821 20.807 1.00 84.00 87 PHE A O 1
ATOM 669 N N . ASN A 1 88 ? -11.028 -3.930 20.475 1.00 88.44 88 ASN A N 1
ATOM 670 C CA . ASN A 1 88 ? -10.707 -3.762 21.890 1.00 88.44 88 ASN A CA 1
ATOM 671 C C . ASN A 1 88 ? -11.688 -2.812 22.589 1.00 88.44 88 ASN A C 1
ATOM 673 O O . ASN A 1 88 ? -12.157 -3.113 23.689 1.00 88.44 88 ASN A O 1
ATOM 677 N N . ASP A 1 89 ? -12.063 -1.712 21.939 1.00 89.50 89 ASP A N 1
ATOM 678 C CA . ASP A 1 89 ? -13.078 -0.786 22.442 1.00 89.50 89 ASP A CA 1
ATOM 679 C C . ASP A 1 89 ? -14.451 -1.454 22.571 1.00 89.50 89 ASP A C 1
ATOM 681 O O . ASP A 1 89 ? -15.142 -1.279 23.582 1.00 89.50 89 ASP A O 1
ATOM 685 N N . ALA A 1 90 ? -14.850 -2.256 21.579 1.00 88.56 90 ALA A N 1
ATOM 686 C CA . ALA A 1 90 ? -16.091 -3.022 21.637 1.00 88.56 90 ALA A CA 1
ATOM 687 C C . ALA A 1 90 ? -16.064 -4.055 22.777 1.00 88.56 90 ALA A C 1
ATOM 689 O O . ALA A 1 90 ? -17.018 -4.141 23.555 1.00 88.56 90 ALA A O 1
ATOM 690 N N . ALA A 1 91 ? -14.955 -4.783 22.932 1.00 90.56 91 ALA A N 1
ATOM 691 C CA . ALA A 1 91 ? -14.759 -5.750 24.008 1.00 90.56 91 ALA A CA 1
ATOM 692 C C . ALA A 1 91 ? -14.797 -5.080 25.391 1.00 90.56 91 ALA A C 1
ATOM 694 O O . ALA A 1 91 ? -15.439 -5.586 26.315 1.00 90.56 91 ALA A O 1
ATOM 695 N N . LYS A 1 92 ? -14.172 -3.906 25.537 1.00 90.81 92 LYS A N 1
ATOM 696 C CA . LYS A 1 92 ? -14.214 -3.113 26.770 1.00 90.81 92 LYS A CA 1
ATOM 697 C C . LYS A 1 92 ? -15.648 -2.716 27.114 1.00 90.81 92 LYS A C 1
ATOM 699 O O . LYS A 1 92 ? -16.096 -3.001 28.223 1.00 90.81 92 LYS A O 1
ATOM 704 N N . LYS A 1 93 ? -16.389 -2.134 26.166 1.00 87.44 93 LYS A N 1
ATOM 705 C CA . LYS A 1 93 ? -17.801 -1.750 26.361 1.00 87.44 93 LYS A CA 1
ATOM 706 C C . LYS A 1 93 ? -18.669 -2.944 26.757 1.00 87.44 93 LYS A C 1
ATOM 708 O O . LYS A 1 93 ? -19.448 -2.840 27.704 1.00 87.44 93 LYS A O 1
ATOM 713 N N . PHE A 1 94 ? -18.493 -4.085 26.089 1.00 89.12 94 PHE A N 1
ATOM 714 C CA . PHE A 1 94 ? -19.202 -5.323 26.413 1.00 89.12 94 PHE A CA 1
ATOM 715 C C . PHE A 1 94 ? -18.930 -5.784 27.851 1.00 89.12 94 PHE A C 1
ATOM 717 O O . PHE A 1 94 ? -19.866 -6.027 28.614 1.00 89.12 94 PHE A O 1
ATOM 724 N N . ASN A 1 95 ? -17.659 -5.837 28.254 1.00 88.06 95 ASN A N 1
ATOM 725 C CA . ASN A 1 95 ? -17.279 -6.232 29.610 1.00 88.06 95 ASN A CA 1
ATOM 726 C C . ASN A 1 95 ? -17.812 -5.261 30.674 1.00 88.06 95 ASN A C 1
ATOM 728 O O . ASN A 1 95 ? -18.197 -5.689 31.762 1.00 88.06 95 ASN A O 1
ATOM 732 N N . CYS A 1 96 ? -17.857 -3.962 30.387 1.00 88.62 96 CYS A N 1
ATOM 733 C CA . CYS A 1 96 ? -18.404 -2.975 31.316 1.00 88.62 96 CYS A CA 1
ATOM 734 C C . CYS A 1 96 ? -19.916 -3.131 31.495 1.00 88.62 96 CYS A C 1
ATOM 736 O O . CYS A 1 96 ? -20.393 -3.163 32.632 1.00 88.62 96 CYS A O 1
ATOM 738 N N . ALA A 1 97 ? -20.644 -3.341 30.393 1.00 86.56 97 ALA A N 1
ATOM 739 C CA . ALA A 1 97 ? -22.075 -3.626 30.419 1.00 86.56 97 ALA A CA 1
ATOM 740 C C . ALA A 1 97 ? -22.391 -4.910 31.205 1.00 86.56 97 ALA A C 1
ATOM 742 O O . ALA A 1 97 ? -23.293 -4.905 32.041 1.00 86.56 97 ALA A O 1
ATOM 743 N N . GLN A 1 98 ? -21.615 -5.982 31.006 1.00 85.31 98 GLN A N 1
ATOM 744 C CA . GLN A 1 98 ? -21.772 -7.232 31.763 1.00 85.31 98 GLN A CA 1
ATOM 745 C C . GLN A 1 98 ? -21.556 -7.056 33.270 1.00 85.31 98 GLN A C 1
ATOM 747 O O . GLN A 1 98 ? -22.258 -7.665 34.071 1.00 85.31 98 GLN A O 1
ATOM 752 N N . ASN A 1 99 ? -20.600 -6.215 33.662 1.00 86.81 99 ASN A N 1
ATOM 753 C CA . ASN A 1 99 ? -20.245 -6.0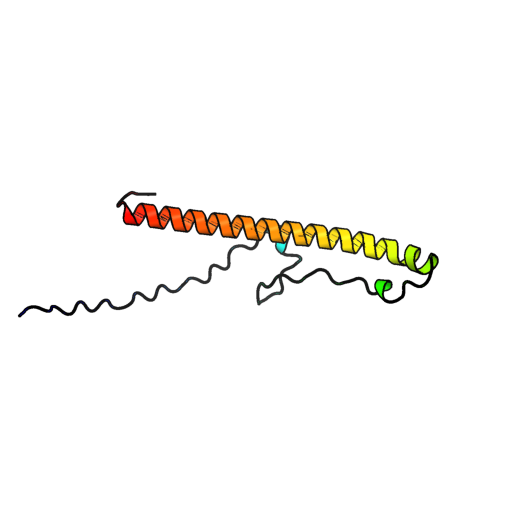11 35.065 1.00 86.81 99 ASN A CA 1
ATOM 754 C C . ASN A 1 99 ? -21.034 -4.878 35.745 1.00 86.81 99 ASN A C 1
ATOM 756 O O . ASN A 1 99 ? -20.728 -4.533 36.887 1.00 86.81 99 ASN A O 1
ATOM 760 N N . GLY A 1 100 ? -22.008 -4.267 35.058 1.00 77.88 100 GLY A N 1
ATOM 761 C CA . GLY A 1 100 ? -22.793 -3.148 35.589 1.00 77.88 100 GLY A CA 1
ATOM 762 C C . GLY A 1 100 ? -21.955 -1.906 35.922 1.00 77.88 100 GLY A C 1
ATOM 763 O O . GLY A 1 100 ? -22.318 -1.147 36.820 1.00 77.88 100 GLY A O 1
ATOM 764 N N . ARG A 1 101 ? -20.813 -1.712 35.246 1.00 72.69 101 ARG A N 1
ATOM 765 C CA . ARG A 1 101 ? -19.904 -0.572 35.458 1.00 72.69 101 ARG A CA 1
ATOM 766 C C . ARG A 1 101 ? -19.994 0.414 34.296 1.00 72.69 101 ARG A C 1
ATOM 768 O O . ARG A 1 101 ? -20.146 0.008 33.149 1.00 72.69 101 ARG A O 1
ATOM 775 N N . LEU A 1 102 ? -19.844 1.704 34.601 1.00 69.38 102 LEU A N 1
ATOM 776 C CA . LEU A 1 102 ? -19.675 2.749 33.592 1.00 69.38 102 LEU A CA 1
ATOM 777 C C . LEU A 1 102 ? -18.226 2.756 33.090 1.00 69.38 102 LEU A C 1
ATOM 779 O O . LEU A 1 102 ? -17.282 2.811 33.881 1.00 69.38 102 LEU A O 1
ATOM 783 N N . CYS A 1 103 ? -18.104 2.696 31.771 1.00 67.44 103 CYS A N 1
ATOM 784 C CA . CYS A 1 103 ? -16.919 2.904 30.955 1.00 67.44 103 CYS A CA 1
ATOM 785 C C . CYS A 1 103 ? -17.352 3.804 29.790 1.00 67.44 103 CYS A C 1
ATOM 787 O O . CYS A 1 103 ? -16.452 4.444 29.224 1.00 67.44 103 CYS A O 1
#